Protein AF-A0A2W6E698-F1 (afdb_monomer_lite)

pLDDT: mean 92.66, std 10.35, range [43.97, 98.25]

Radius of gyration: 14.16 Å; chains: 1; bounding box: 29×26×45 Å

Secondary structure (DSSP, 8-state):
-----EEEEEEEEEE--TTSPPEEEEEEEEEETTSTTEEEEEEE-TTSPPEEEEEEHHHHHHHTTS-EEETTEEE---

Foldseek 3Di:
DDPFPKDKDKDWDWQDDPPDDTDIWIKIWMDTPVCNQWIWIFIDDPPDGTDIDIDGPVQAVVLCPAWGDDPPDIHHHD

Sequence (78 aa):
MNSSNTVAAELGLRLVVPEHDGVPLTASLHYRAEDPYAIRMAFHVGMDEPVEWIFARDLLAGGMTEPAGDGDVRVWPA

Structure (mmCIF, N/CA/C/O backbone):
data_AF-A0A2W6E698-F1
#
_entry.id   AF-A0A2W6E698-F1
#
loop_
_atom_site.group_PDB
_atom_site.id
_atom_site.type_symbol
_atom_site.label_atom_id
_atom_site.label_alt_id
_atom_site.label_comp_id
_atom_site.label_asym_id
_atom_site.label_entity_id
_atom_site.label_seq_id
_atom_site.pdbx_PDB_ins_code
_atom_site.Cartn_x
_atom_site.Cartn_y
_atom_site.Cartn_z
_atom_site.occupancy
_atom_site.B_iso_or_equiv
_atom_site.auth_seq_id
_atom_site.auth_comp_id
_atom_site.auth_asym_id
_atom_site.auth_atom_id
_atom_site.pdbx_PDB_model_num
ATOM 1 N N . MET A 1 1 ? -8.073 12.355 26.967 1.00 43.97 1 MET A N 1
ATOM 2 C CA . MET A 1 1 ? -6.783 11.667 26.754 1.00 43.97 1 MET A CA 1
ATOM 3 C C . MET A 1 1 ? -6.872 11.006 25.392 1.00 43.97 1 MET A C 1
ATOM 5 O O . MET A 1 1 ? -7.478 9.951 25.287 1.00 43.97 1 MET A O 1
ATOM 9 N N . ASN A 1 2 ? -6.407 11.685 24.342 1.00 49.34 2 ASN A N 1
ATOM 10 C CA . ASN A 1 2 ? -6.459 11.152 22.982 1.00 49.34 2 ASN A CA 1
ATOM 11 C C . ASN A 1 2 ? -5.342 10.120 22.850 1.00 49.34 2 ASN A C 1
ATOM 13 O O . ASN A 1 2 ? -4.179 10.477 22.693 1.00 49.34 2 ASN A O 1
ATOM 17 N N . SER A 1 3 ? -5.681 8.845 22.988 1.00 56.56 3 SER A N 1
ATOM 18 C CA . SER A 1 3 ? -4.770 7.762 22.644 1.00 56.56 3 SER A CA 1
ATOM 19 C C . SER A 1 3 ? -4.630 7.761 21.122 1.00 56.56 3 SER A C 1
ATOM 21 O O . SER A 1 3 ? -5.538 7.299 20.433 1.00 56.56 3 SER A O 1
ATOM 23 N N . SER A 1 4 ? -3.542 8.319 20.582 1.00 68.62 4 SER A N 1
ATOM 24 C CA . SER A 1 4 ? -3.225 8.239 19.152 1.00 68.62 4 SER A CA 1
ATOM 25 C C . SER A 1 4 ? -2.881 6.790 18.798 1.00 68.62 4 SER A C 1
ATOM 27 O O . SER A 1 4 ? -1.722 6.382 18.751 1.00 68.62 4 SER A O 1
ATOM 29 N N . ASN A 1 5 ? -3.913 5.967 18.609 1.00 89.19 5 ASN A N 1
ATOM 30 C CA . ASN A 1 5 ? -3.740 4.560 18.287 1.00 89.19 5 ASN A CA 1
ATOM 31 C C . ASN A 1 5 ? -3.184 4.448 16.864 1.00 89.19 5 ASN A C 1
ATOM 33 O O . ASN A 1 5 ? -3.912 4.571 15.876 1.00 89.19 5 ASN A O 1
ATOM 37 N N . THR A 1 6 ? -1.867 4.295 16.796 1.00 94.25 6 THR A N 1
ATOM 38 C CA . THR A 1 6 ? -1.085 4.233 15.568 1.00 94.25 6 THR A CA 1
ATOM 39 C C . THR A 1 6 ? -0.490 2.844 15.466 1.00 94.25 6 THR A C 1
ATOM 41 O O . THR A 1 6 ? 0.050 2.325 16.443 1.00 94.25 6 THR A O 1
ATOM 44 N N . VAL A 1 7 ? -0.573 2.254 14.281 1.00 97.06 7 VAL A N 1
ATOM 45 C CA . VAL A 1 7 ? 0.129 1.015 13.948 1.00 97.06 7 VAL A CA 1
ATOM 46 C C . VAL A 1 7 ? 1.134 1.352 12.860 1.00 97.06 7 VAL A C 1
ATOM 48 O O . VAL A 1 7 ? 0.774 1.993 11.873 1.00 97.06 7 VAL A O 1
ATOM 51 N N . ALA A 1 8 ? 2.384 0.945 13.054 1.00 96.88 8 ALA A N 1
ATOM 52 C CA . ALA A 1 8 ? 3.447 1.132 12.081 1.00 96.88 8 ALA A CA 1
ATOM 53 C C . ALA A 1 8 ? 4.190 -0.184 11.846 1.00 96.88 8 ALA A C 1
ATOM 55 O O . ALA A 1 8 ? 4.314 -0.999 12.763 1.00 96.88 8 ALA A O 1
ATOM 56 N N . ALA A 1 9 ? 4.669 -0.386 10.623 1.00 97.31 9 ALA A N 1
ATOM 57 C CA . ALA A 1 9 ? 5.469 -1.545 10.254 1.00 97.31 9 ALA A CA 1
ATOM 58 C C . ALA A 1 9 ? 6.471 -1.181 9.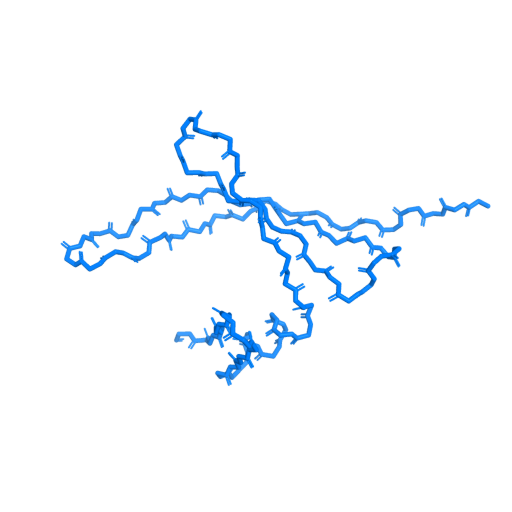156 1.00 97.31 9 ALA A C 1
ATOM 60 O O . ALA A 1 9 ? 6.140 -0.437 8.238 1.00 97.31 9 ALA A O 1
ATOM 61 N N . GLU A 1 10 ? 7.664 -1.762 9.228 1.00 97.81 10 GLU A N 1
ATOM 62 C CA . GLU A 1 10 ? 8.638 -1.743 8.136 1.00 97.81 10 GLU A CA 1
ATOM 63 C C . GLU A 1 10 ? 8.500 -3.032 7.324 1.00 97.81 10 GLU A C 1
ATOM 65 O O . GLU A 1 10 ? 8.473 -4.133 7.882 1.00 97.81 10 GLU A O 1
ATOM 70 N N . LEU A 1 11 ? 8.396 -2.897 6.006 1.00 97.31 11 LEU A N 1
ATOM 71 C CA . LEU A 1 11 ? 8.137 -3.988 5.075 1.00 97.31 11 LEU A CA 1
ATOM 72 C C . LEU A 1 11 ? 9.290 -4.115 4.082 1.00 97.31 11 LEU A C 1
ATOM 74 O O . LEU A 1 11 ? 9.686 -3.139 3.447 1.00 97.31 11 LEU A O 1
ATOM 78 N N . GLY A 1 12 ? 9.788 -5.338 3.901 1.00 96.38 12 GLY A N 1
ATOM 79 C CA . GLY A 1 12 ? 10.637 -5.678 2.762 1.00 96.38 12 GLY A CA 1
ATOM 80 C C . GLY A 1 12 ? 9.770 -5.999 1.550 1.00 96.38 12 GLY A C 1
ATOM 81 O O . GLY A 1 12 ? 8.969 -6.932 1.598 1.00 96.38 12 GLY A O 1
ATOM 82 N N . LEU A 1 13 ? 9.931 -5.243 0.468 1.00 95.88 13 LEU A N 1
ATOM 83 C CA . LEU A 1 13 ? 9.189 -5.406 -0.780 1.00 95.88 13 LEU A CA 1
ATOM 84 C C . LEU A 1 13 ? 10.144 -5.629 -1.955 1.00 95.88 13 LEU A C 1
ATOM 86 O O . LEU A 1 13 ? 11.360 -5.448 -1.855 1.00 95.88 13 LEU A O 1
ATOM 90 N N . ARG A 1 14 ? 9.575 -6.016 -3.098 1.00 94.12 14 ARG A N 1
ATOM 91 C CA . ARG A 1 14 ? 10.298 -6.157 -4.361 1.00 94.12 14 ARG A CA 1
ATOM 92 C C . ARG A 1 14 ? 9.572 -5.388 -5.459 1.00 94.12 14 ARG A C 1
ATOM 94 O O . ARG A 1 14 ? 8.418 -5.688 -5.751 1.00 94.12 14 ARG A O 1
ATOM 101 N N . LEU A 1 15 ? 10.259 -4.441 -6.091 1.00 93.69 15 LEU A N 1
ATOM 102 C CA . LEU A 1 15 ? 9.790 -3.801 -7.315 1.00 93.69 15 LEU A CA 1
ATOM 103 C C . LEU A 1 15 ? 10.040 -4.744 -8.492 1.00 93.69 15 LEU A C 1
ATOM 105 O O . LEU A 1 15 ? 11.186 -5.042 -8.833 1.00 93.69 15 LEU A O 1
ATOM 109 N N . VAL A 1 16 ? 8.961 -5.234 -9.095 1.00 93.12 16 VAL A N 1
ATOM 110 C CA . VAL A 1 16 ? 9.023 -6.109 -10.268 1.00 93.12 16 VAL A CA 1
ATOM 111 C C . VAL A 1 16 ? 9.107 -5.241 -11.519 1.00 93.12 16 VAL A C 1
ATOM 113 O O . VAL A 1 16 ? 8.192 -4.473 -11.808 1.00 93.12 16 VAL A O 1
ATOM 116 N N . VAL A 1 17 ? 10.209 -5.369 -12.254 1.00 90.69 17 VAL A N 1
ATOM 117 C CA . VAL A 1 17 ? 10.464 -4.656 -13.512 1.00 90.69 17 VAL A CA 1
ATOM 118 C C . VAL A 1 17 ? 10.577 -5.699 -14.628 1.00 90.69 17 VAL A C 1
ATOM 120 O O . VAL A 1 17 ? 11.179 -6.748 -14.392 1.00 90.69 17 VAL A O 1
ATOM 123 N N . PRO A 1 18 ? 10.004 -5.468 -15.825 1.00 92.38 18 PRO A N 1
ATOM 124 C CA . PRO A 1 18 ? 10.168 -6.385 -16.949 1.00 92.38 18 PRO A CA 1
ATOM 125 C C . PRO A 1 18 ? 11.644 -6.689 -17.225 1.00 92.38 18 PRO A C 1
ATOM 127 O O . PRO A 1 18 ? 12.476 -5.790 -17.156 1.00 92.38 18 PRO A O 1
ATOM 130 N N . GLU A 1 19 ? 11.950 -7.950 -17.540 1.00 87.94 19 GLU A N 1
ATOM 131 C CA . GLU A 1 19 ? 13.289 -8.423 -17.946 1.00 87.94 19 GLU A CA 1
ATOM 132 C C . GLU A 1 19 ? 14.413 -8.263 -16.899 1.00 87.94 19 GLU A C 1
ATOM 134 O O . GLU A 1 19 ? 15.571 -8.562 -17.192 1.00 87.94 19 GLU A O 1
ATOM 139 N N . HIS A 1 20 ? 14.088 -7.875 -15.661 1.00 84.31 20 HIS A N 1
ATOM 140 C CA . HIS A 1 20 ? 15.043 -7.751 -14.561 1.00 84.31 20 HIS A CA 1
ATOM 141 C C . HIS A 1 20 ? 14.629 -8.589 -13.348 1.00 84.31 20 HIS A C 1
ATOM 143 O O . HIS A 1 20 ? 13.446 -8.718 -13.026 1.00 84.31 20 HIS A O 1
ATOM 149 N N . ASP A 1 21 ? 15.623 -9.106 -12.621 1.00 86.56 21 ASP A N 1
ATOM 150 C CA . ASP A 1 21 ? 15.396 -9.623 -11.274 1.00 86.56 21 ASP A CA 1
ATOM 151 C C . ASP A 1 21 ? 14.863 -8.484 -10.398 1.00 86.56 21 ASP A C 1
ATOM 153 O O . ASP A 1 21 ? 15.413 -7.381 -10.389 1.00 86.56 21 ASP A O 1
ATOM 157 N N . GLY A 1 22 ? 13.762 -8.723 -9.681 1.00 89.44 22 GLY A N 1
ATOM 158 C CA . GLY A 1 22 ? 13.077 -7.626 -9.000 1.00 89.44 22 GLY A CA 1
ATOM 159 C C . GLY A 1 22 ? 13.960 -6.937 -7.953 1.00 89.44 22 GLY A C 1
ATOM 160 O O . GLY A 1 22 ? 14.707 -7.594 -7.223 1.00 89.44 22 GLY A O 1
ATOM 161 N N . VAL A 1 23 ? 13.840 -5.618 -7.855 1.00 91.12 23 VAL A N 1
ATOM 162 C CA . VAL A 1 23 ? 14.703 -4.763 -7.032 1.00 91.12 23 VAL A CA 1
ATOM 163 C C . VAL A 1 23 ? 14.178 -4.733 -5.592 1.00 91.12 23 VAL A C 1
ATOM 165 O O . VAL A 1 23 ? 13.012 -4.381 -5.396 1.00 91.12 23 VAL A O 1
ATOM 168 N N . PRO A 1 24 ? 14.975 -5.112 -4.574 1.00 93.19 24 PRO A N 1
ATOM 169 C CA . PRO A 1 24 ? 14.538 -5.028 -3.184 1.00 93.19 24 PRO A CA 1
ATOM 170 C C . PRO A 1 24 ? 14.392 -3.565 -2.754 1.00 93.19 24 PRO A C 1
ATOM 172 O O . PRO A 1 24 ? 15.246 -2.736 -3.064 1.00 93.19 24 PRO A O 1
ATOM 175 N N . LEU A 1 25 ? 13.329 -3.261 -2.014 1.00 93.75 25 LEU A N 1
ATOM 176 C CA . LEU A 1 25 ? 13.108 -1.953 -1.401 1.00 93.75 25 LEU A CA 1
ATOM 177 C C . LEU A 1 25 ? 12.454 -2.098 -0.028 1.00 93.75 25 LEU A C 1
ATOM 179 O O . LEU A 1 25 ? 11.818 -3.113 0.264 1.00 93.75 25 LEU A O 1
ATOM 183 N N . THR A 1 26 ? 12.593 -1.065 0.797 1.00 96.25 26 THR A N 1
ATOM 184 C CA . THR A 1 26 ? 11.920 -0.978 2.097 1.00 96.25 26 THR A CA 1
ATOM 185 C C . THR A 1 26 ? 10.730 -0.038 1.991 1.00 96.25 26 THR A C 1
ATOM 187 O O . THR A 1 26 ? 10.822 1.020 1.365 1.00 96.25 26 THR A O 1
ATOM 190 N N . ALA A 1 27 ? 9.620 -0.389 2.628 1.00 97.25 27 ALA A N 1
ATOM 191 C CA . ALA A 1 27 ? 8.480 0.501 2.770 1.00 97.25 27 ALA A CA 1
ATOM 192 C C . ALA A 1 27 ? 8.062 0.652 4.229 1.00 97.25 27 ALA A C 1
ATOM 194 O O . ALA A 1 27 ? 7.990 -0.336 4.957 1.00 97.25 27 ALA A O 1
ATOM 195 N N . SER A 1 28 ? 7.724 1.878 4.622 1.00 97.62 28 SER A N 1
ATOM 196 C CA . SER A 1 28 ? 7.179 2.163 5.945 1.00 97.62 28 SER A CA 1
ATOM 197 C C . SER A 1 28 ? 5.665 2.327 5.852 1.00 97.62 28 SER A C 1
ATOM 199 O O . SER A 1 28 ? 5.146 3.197 5.152 1.00 97.62 28 SER A O 1
ATOM 201 N N . LEU A 1 29 ? 4.933 1.455 6.538 1.00 98.06 29 LEU A N 1
ATOM 202 C CA . LEU A 1 29 ? 3.478 1.462 6.614 1.00 98.06 29 LEU A CA 1
ATOM 203 C C . LEU A 1 29 ? 3.038 2.167 7.891 1.00 98.06 29 LEU A C 1
ATOM 205 O O . LEU A 1 29 ? 3.532 1.852 8.971 1.00 98.06 29 LEU A O 1
ATOM 209 N N . HIS A 1 30 ? 2.054 3.057 7.777 1.00 97.88 30 HIS A N 1
ATOM 210 C CA . HIS A 1 30 ? 1.456 3.765 8.899 1.00 97.88 30 HIS A CA 1
ATOM 211 C C . HIS A 1 30 ? -0.071 3.781 8.802 1.00 97.88 30 HIS A C 1
ATOM 213 O O . HIS A 1 30 ? -0.653 4.242 7.820 1.00 97.88 30 HIS A O 1
ATOM 219 N N . TYR A 1 31 ? -0.720 3.342 9.874 1.00 97.75 31 TYR A N 1
ATOM 220 C CA . TYR A 1 31 ? -2.151 3.482 10.115 1.00 97.75 31 TYR A CA 1
ATOM 221 C C . TYR A 1 31 ? -2.371 4.371 11.337 1.00 97.75 31 TYR A C 1
ATOM 223 O O . TYR A 1 31 ? -1.711 4.187 12.363 1.00 97.75 31 TYR A O 1
ATOM 231 N N . ARG A 1 32 ? -3.325 5.301 11.258 1.00 96.50 32 ARG A N 1
ATOM 232 C CA . ARG A 1 32 ? -3.735 6.155 12.380 1.00 96.50 32 ARG A CA 1
ATOM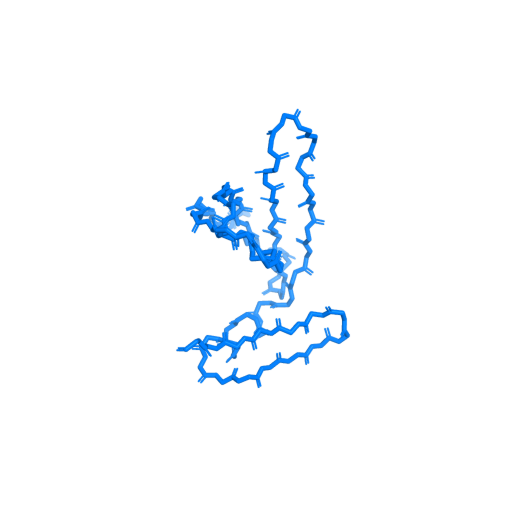 233 C C . ARG A 1 32 ? -5.240 6.050 12.565 1.00 96.50 32 ARG A C 1
ATOM 235 O O . ARG A 1 32 ? -5.984 6.231 11.614 1.00 96.50 32 ARG A O 1
ATOM 242 N N . ALA A 1 33 ? -5.698 5.846 13.798 1.00 96.31 33 ALA A N 1
ATOM 243 C CA . ALA A 1 33 ? -7.134 5.784 14.092 1.00 96.31 33 ALA A CA 1
ATOM 244 C C . ALA A 1 33 ? -7.905 7.087 13.778 1.00 96.31 33 ALA A C 1
ATOM 246 O O . ALA A 1 33 ? -9.127 7.055 13.676 1.00 96.31 33 ALA A O 1
ATOM 247 N N . GLU A 1 34 ? -7.202 8.214 13.624 1.00 95.88 34 GLU A N 1
ATOM 248 C CA . GLU A 1 34 ? -7.759 9.509 13.200 1.00 95.88 34 GLU A CA 1
ATOM 249 C C . GLU A 1 34 ? -8.125 9.543 11.706 1.00 95.88 34 GLU A C 1
ATOM 251 O O . GLU A 1 34 ? -8.991 10.319 11.314 1.00 95.88 34 GLU A O 1
ATOM 256 N N . ASP A 1 35 ? -7.509 8.676 10.897 1.00 96.81 35 ASP A N 1
ATOM 257 C CA . ASP A 1 35 ? -7.844 8.442 9.490 1.00 96.81 35 ASP A CA 1
ATOM 258 C C . ASP A 1 35 ? -8.062 6.932 9.266 1.00 96.81 35 ASP A C 1
ATOM 260 O O . ASP A 1 35 ? -7.213 6.225 8.715 1.00 96.81 35 ASP A O 1
ATOM 264 N N . PRO A 1 36 ? -9.177 6.386 9.784 1.00 96.69 36 PRO A N 1
ATOM 265 C CA . PRO A 1 36 ? -9.339 4.948 9.997 1.00 96.69 36 PRO A CA 1
ATOM 266 C C . PRO A 1 36 ? -9.513 4.134 8.707 1.00 96.69 36 PRO A C 1
ATOM 268 O O . PRO A 1 36 ? -9.497 2.902 8.762 1.00 96.69 36 PRO A O 1
ATOM 271 N N . TYR A 1 37 ? -9.701 4.796 7.565 1.00 97.38 37 TYR A N 1
ATOM 272 C CA . TYR A 1 37 ? -9.864 4.149 6.263 1.00 97.38 37 TYR A CA 1
ATOM 273 C C . TYR A 1 37 ? -8.583 4.164 5.433 1.00 97.38 37 TYR A C 1
ATOM 275 O O . TYR A 1 37 ? -8.511 3.453 4.433 1.00 97.38 37 TYR A O 1
ATOM 283 N N . ALA A 1 38 ? -7.573 4.929 5.845 1.00 98.00 38 ALA A N 1
ATOM 284 C CA . ALA A 1 38 ? -6.343 5.100 5.101 1.00 98.00 38 ALA A CA 1
ATOM 285 C C . ALA A 1 38 ? -5.187 4.297 5.704 1.00 98.00 38 ALA A C 1
ATOM 287 O O . ALA A 1 38 ? -4.995 4.215 6.920 1.00 98.00 38 ALA A O 1
ATOM 288 N N . ILE A 1 39 ? -4.359 3.753 4.822 1.00 98.12 39 ILE A N 1
ATOM 289 C CA . ILE A 1 39 ? -3.011 3.295 5.130 1.00 98.12 39 ILE A CA 1
ATOM 290 C C . ILE A 1 39 ? -2.051 4.153 4.319 1.00 98.12 39 ILE A C 1
ATOM 292 O O . ILE A 1 39 ? -2.136 4.197 3.093 1.00 98.12 39 ILE A O 1
ATOM 296 N N . ARG A 1 40 ? -1.125 4.824 5.002 1.00 98.25 40 ARG A N 1
ATOM 297 C CA . ARG A 1 40 ? -0.036 5.563 4.358 1.00 98.25 40 ARG A CA 1
ATOM 298 C C . ARG A 1 40 ? 1.155 4.631 4.213 1.00 98.25 40 ARG A C 1
ATOM 300 O O . ARG A 1 40 ? 1.522 3.961 5.178 1.00 98.25 40 ARG A O 1
ATOM 307 N N . MET A 1 41 ? 1.751 4.582 3.032 1.00 97.88 41 MET A N 1
ATOM 308 C CA . MET A 1 41 ? 2.949 3.793 2.772 1.00 97.88 41 MET A CA 1
ATOM 309 C C . MET A 1 41 ? 3.990 4.667 2.086 1.00 97.88 41 MET A C 1
ATOM 311 O O . MET A 1 41 ? 3.697 5.272 1.056 1.00 97.88 41 MET A O 1
ATOM 315 N N . ALA A 1 42 ? 5.193 4.725 2.648 1.00 97.31 42 ALA A N 1
ATOM 316 C CA . ALA A 1 42 ? 6.321 5.409 2.033 1.00 97.31 42 ALA A CA 1
ATOM 317 C C . ALA A 1 42 ? 7.282 4.369 1.451 1.00 97.31 42 ALA A C 1
ATOM 319 O O . ALA A 1 42 ? 7.805 3.533 2.188 1.00 97.31 42 ALA A O 1
ATOM 320 N N . PHE A 1 43 ? 7.503 4.398 0.138 1.00 96.06 43 PHE A N 1
ATOM 321 C CA . PHE A 1 43 ? 8.428 3.502 -0.555 1.00 96.06 43 PHE A CA 1
ATOM 322 C C . PHE A 1 43 ? 9.810 4.155 -0.662 1.00 96.06 43 PHE A C 1
ATOM 324 O O . PHE A 1 43 ? 9.941 5.237 -1.234 1.00 96.06 43 PHE A O 1
ATOM 331 N N . HIS A 1 44 ? 10.845 3.487 -0.152 1.00 94.38 44 HIS A N 1
ATOM 332 C CA . HIS A 1 44 ? 12.222 3.984 -0.161 1.00 94.38 44 HIS A CA 1
ATOM 333 C C . HIS A 1 44 ? 12.991 3.341 -1.316 1.00 94.38 44 HIS A C 1
ATOM 335 O O . HIS A 1 44 ? 13.441 2.196 -1.220 1.00 94.38 44 HIS A O 1
ATOM 341 N N . VAL A 1 45 ? 13.120 4.069 -2.424 1.00 85.75 45 VAL A N 1
ATOM 342 C CA . VAL A 1 45 ? 13.818 3.603 -3.627 1.00 85.75 45 VAL A CA 1
ATOM 343 C C . VAL A 1 45 ? 15.138 4.362 -3.745 1.00 85.75 45 VAL A C 1
ATOM 345 O O . VAL A 1 45 ? 15.186 5.475 -4.252 1.00 85.75 45 VAL A O 1
ATOM 348 N N . GLY A 1 46 ? 16.226 3.766 -3.255 1.00 82.06 46 GLY A N 1
ATOM 349 C CA . GLY A 1 46 ? 17.550 4.395 -3.293 1.00 82.06 46 GLY A CA 1
ATOM 350 C C . GLY A 1 46 ? 17.719 5.527 -2.270 1.00 82.06 46 GLY A C 1
ATOM 351 O O . GLY A 1 46 ? 17.341 5.368 -1.113 1.00 82.06 46 GLY A O 1
ATOM 352 N N . MET A 1 47 ? 18.355 6.628 -2.688 1.00 70.25 47 MET A N 1
ATOM 353 C CA . MET A 1 47 ? 18.722 7.770 -1.827 1.00 70.25 47 MET A CA 1
ATOM 354 C C . MET A 1 47 ? 17.802 8.992 -1.998 1.00 70.25 47 MET A C 1
ATOM 356 O O . MET A 1 47 ? 18.103 10.056 -1.459 1.00 70.25 47 MET A O 1
ATOM 360 N N . ASP A 1 48 ? 16.718 8.850 -2.759 1.00 78.56 48 ASP A N 1
ATOM 361 C CA . ASP A 1 48 ? 15.745 9.916 -2.992 1.00 78.56 48 ASP A CA 1
ATOM 362 C C . ASP A 1 48 ? 14.725 10.014 -1.843 1.00 78.56 48 ASP A C 1
ATOM 364 O O . ASP A 1 48 ? 14.602 9.111 -1.010 1.00 78.56 48 ASP A O 1
ATOM 368 N N . GLU A 1 49 ? 13.980 11.124 -1.805 1.00 88.25 49 GLU A N 1
ATOM 369 C CA . GLU A 1 49 ? 12.844 11.291 -0.891 1.00 88.25 49 GLU A CA 1
ATOM 370 C C . GLU A 1 49 ? 11.831 10.145 -1.100 1.00 88.25 49 GLU A C 1
ATOM 372 O O . GLU A 1 49 ? 11.549 9.791 -2.252 1.00 88.25 49 GLU A O 1
ATOM 377 N N . PRO A 1 50 ? 11.266 9.555 -0.028 1.00 92.69 50 PRO A N 1
ATOM 378 C CA . PRO A 1 50 ? 10.333 8.446 -0.164 1.00 92.69 50 PRO A CA 1
ATOM 379 C C . PRO A 1 50 ? 9.118 8.820 -1.013 1.00 92.69 50 PRO A C 1
ATOM 381 O O . PRO A 1 50 ? 8.534 9.895 -0.867 1.00 92.69 50 PRO A O 1
ATOM 384 N N . VAL A 1 51 ? 8.681 7.893 -1.863 1.00 94.38 51 VAL A N 1
ATOM 385 C CA . VAL A 1 51 ? 7.433 8.065 -2.611 1.00 94.38 51 VAL A CA 1
ATOM 386 C C . VAL A 1 51 ? 6.280 7.667 -1.702 1.00 94.38 51 VAL A C 1
ATOM 388 O O . VAL A 1 51 ? 6.156 6.499 -1.331 1.00 94.38 51 VAL A O 1
ATOM 391 N N . GLU A 1 52 ? 5.435 8.626 -1.336 1.00 95.75 52 GLU A N 1
ATOM 392 C CA . GLU A 1 52 ? 4.310 8.387 -0.435 1.00 95.75 52 GLU A CA 1
ATOM 393 C C . GLU A 1 52 ? 3.013 8.087 -1.195 1.00 95.75 52 GLU A C 1
ATOM 395 O O . GLU A 1 52 ? 2.604 8.831 -2.086 1.00 95.75 52 GLU A O 1
ATOM 400 N N . TRP A 1 53 ? 2.348 7.000 -0.803 1.00 97.44 53 TRP A N 1
ATOM 401 C CA . TRP A 1 53 ? 1.025 6.610 -1.282 1.00 97.44 53 TRP A CA 1
ATOM 402 C C . TRP A 1 53 ? 0.047 6.469 -0.125 1.00 97.44 53 TRP A C 1
ATOM 404 O O . TRP A 1 53 ? 0.413 6.094 0.992 1.00 97.44 53 TRP A O 1
ATOM 414 N N . ILE A 1 54 ? -1.224 6.724 -0.421 1.00 97.81 54 ILE A N 1
ATOM 415 C CA . ILE A 1 54 ? -2.334 6.478 0.492 1.00 97.81 54 ILE A CA 1
ATOM 416 C C . ILE A 1 54 ? -3.232 5.426 -0.146 1.00 97.81 54 ILE A C 1
ATOM 418 O O . ILE A 1 54 ? -3.701 5.597 -1.268 1.00 97.81 54 ILE A O 1
ATOM 422 N N . PHE A 1 55 ? -3.473 4.346 0.585 1.00 98.06 55 PHE A N 1
ATOM 423 C CA . PHE A 1 55 ? -4.327 3.242 0.174 1.00 98.06 55 PHE A CA 1
ATOM 424 C C . PHE A 1 55 ? -5.569 3.180 1.051 1.00 98.06 55 PHE A C 1
ATOM 426 O O . PHE A 1 55 ? -5.490 3.422 2.25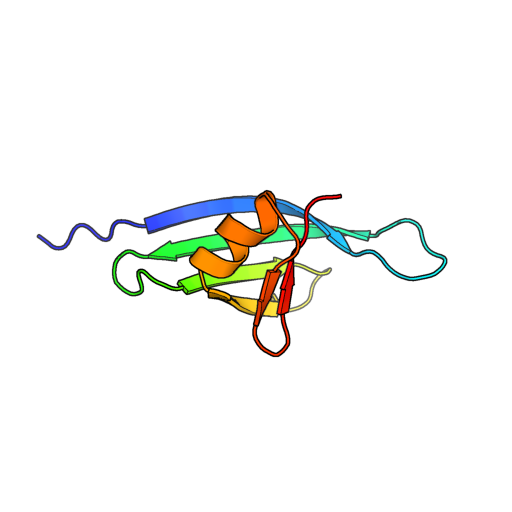7 1.00 98.06 55 PHE A O 1
ATOM 433 N N . ALA A 1 56 ? -6.697 2.761 0.478 1.00 98.19 56 ALA A N 1
ATOM 434 C CA . ALA A 1 56 ? -7.811 2.301 1.291 1.00 98.19 56 ALA A CA 1
ATOM 435 C C . ALA A 1 56 ? -7.389 1.030 2.047 1.00 98.19 56 ALA A C 1
ATOM 437 O O . ALA A 1 56 ? -6.910 0.063 1.448 1.00 98.19 56 ALA A O 1
ATOM 438 N N . ARG A 1 57 ? -7.583 1.013 3.369 1.00 98.00 57 ARG A N 1
ATOM 439 C CA . ARG A 1 57 ? -7.288 -0.147 4.224 1.00 98.00 57 ARG A CA 1
ATOM 440 C C . ARG A 1 57 ? -7.986 -1.405 3.711 1.00 98.00 57 ARG A C 1
ATOM 442 O O . ARG A 1 57 ? -7.398 -2.482 3.677 1.00 98.00 57 ARG A O 1
ATOM 449 N N . ASP A 1 58 ? -9.230 -1.238 3.293 1.00 97.88 58 ASP A N 1
ATOM 450 C CA . ASP A 1 58 ? -10.119 -2.323 2.903 1.00 97.88 58 ASP A CA 1
ATOM 451 C C . ASP A 1 58 ? -9.712 -2.904 1.536 1.00 97.88 58 ASP A C 1
ATOM 453 O O . ASP A 1 58 ? -9.813 -4.112 1.328 1.00 97.88 58 ASP A O 1
ATOM 457 N N . LEU A 1 59 ? -9.150 -2.071 0.645 1.00 98.19 59 LEU A N 1
ATOM 458 C CA . LEU A 1 59 ? -8.566 -2.511 -0.626 1.00 98.19 59 LEU A CA 1
ATOM 459 C C . LEU A 1 59 ? -7.358 -3.425 -0.395 1.00 98.19 59 LEU A C 1
ATOM 461 O O . LEU A 1 59 ? -7.258 -4.479 -1.021 1.00 98.19 59 LEU A O 1
ATOM 465 N N . LEU A 1 60 ? -6.458 -3.050 0.522 1.00 97.38 60 LEU A N 1
ATOM 466 C CA . LEU A 1 60 ? -5.315 -3.893 0.877 1.00 97.38 60 LEU A CA 1
ATOM 467 C C . LEU A 1 60 ? -5.775 -5.203 1.525 1.00 97.38 60 LEU A C 1
ATOM 469 O O . LEU A 1 60 ? -5.279 -6.262 1.158 1.00 97.38 60 LEU A O 1
ATOM 473 N N . ALA A 1 61 ? -6.747 -5.145 2.441 1.00 97.50 61 ALA A N 1
ATOM 474 C CA . ALA A 1 61 ? -7.270 -6.331 3.112 1.00 97.50 61 ALA A CA 1
ATOM 475 C C . ALA A 1 61 ? -7.935 -7.320 2.136 1.00 97.50 61 ALA A C 1
ATOM 477 O O . ALA A 1 61 ? -7.630 -8.509 2.185 1.00 97.50 61 ALA A O 1
ATOM 478 N N . GLY A 1 62 ? -8.799 -6.846 1.231 1.00 97.69 62 GLY A N 1
ATOM 479 C CA . GLY A 1 62 ? -9.427 -7.696 0.209 1.00 97.69 62 GLY A CA 1
ATOM 480 C C . GLY A 1 62 ? -8.414 -8.249 -0.800 1.00 97.69 62 GLY A C 1
ATOM 481 O O . GLY A 1 62 ? -8.440 -9.434 -1.131 1.00 97.69 62 GLY A O 1
ATOM 482 N N . GLY A 1 63 ? -7.449 -7.414 -1.199 1.00 97.88 63 GLY A N 1
ATOM 483 C CA . GLY A 1 63 ? -6.363 -7.771 -2.112 1.00 97.88 63 GLY A CA 1
ATOM 484 C C . GLY A 1 63 ? -5.416 -8.864 -1.606 1.00 97.88 63 GLY A C 1
ATOM 485 O O . GLY A 1 63 ? -4.677 -9.445 -2.398 1.00 97.88 63 GLY A O 1
ATOM 486 N N . MET A 1 64 ? -5.428 -9.167 -0.303 1.00 97.00 64 MET A N 1
ATOM 487 C CA . MET A 1 64 ? -4.681 -10.293 0.267 1.00 97.00 64 MET A CA 1
ATOM 488 C C . MET A 1 64 ? -5.353 -11.649 0.014 1.00 97.00 64 MET A C 1
ATOM 490 O O . MET A 1 64 ? -4.693 -12.678 0.145 1.00 97.00 64 MET A O 1
ATOM 494 N N . THR A 1 65 ? -6.649 -11.670 -0.310 1.00 97.50 65 THR A N 1
ATOM 495 C CA . THR A 1 65 ? -7.435 -12.905 -0.476 1.00 97.50 65 THR A CA 1
ATOM 496 C C . THR A 1 65 ? -7.887 -13.146 -1.907 1.00 97.50 65 THR A C 1
ATOM 498 O O . THR A 1 65 ? -7.953 -14.295 -2.337 1.00 97.50 65 THR A O 1
ATOM 501 N N . GLU A 1 66 ? -8.187 -12.085 -2.652 1.00 97.38 66 GLU A N 1
ATOM 502 C CA . GLU A 1 66 ? -8.643 -12.155 -4.040 1.00 97.38 66 GLU A CA 1
ATOM 503 C C . GLU A 1 66 ? -8.206 -10.905 -4.820 1.00 97.38 66 GLU A C 1
ATOM 505 O O . GLU A 1 66 ? -7.864 -9.894 -4.2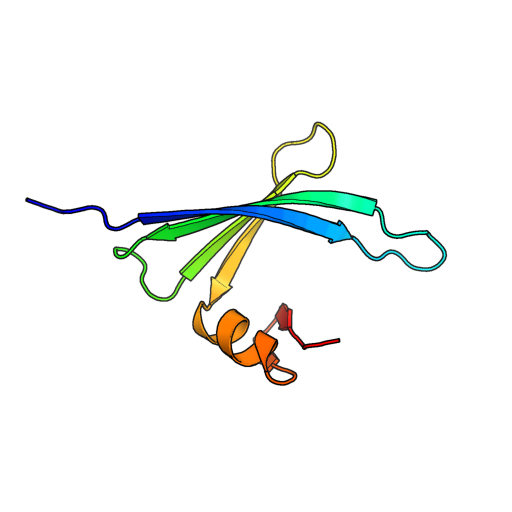06 1.00 97.38 66 GLU A O 1
ATOM 510 N N . PRO A 1 67 ? -8.183 -10.937 -6.165 1.00 98.19 67 PRO A N 1
ATOM 511 C CA . PRO A 1 67 ? -7.901 -9.742 -6.951 1.00 98.19 67 PRO A CA 1
ATOM 512 C C . PRO A 1 67 ? -8.911 -8.617 -6.672 1.00 98.19 67 PRO A C 1
ATOM 514 O O . PRO A 1 67 ? -10.112 -8.789 -6.870 1.00 98.19 67 PRO A O 1
ATOM 517 N N . ALA A 1 68 ?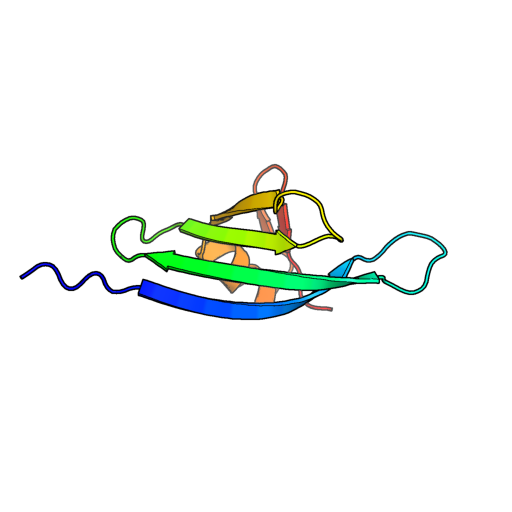 -8.411 -7.448 -6.278 1.00 98.19 68 ALA A N 1
ATOM 518 C CA . ALA A 1 68 ? -9.187 -6.248 -5.979 1.00 98.19 68 ALA A CA 1
ATOM 519 C C . ALA A 1 68 ? -8.537 -5.000 -6.602 1.00 98.19 68 ALA A C 1
ATOM 521 O O . ALA A 1 68 ? -7.339 -4.978 -6.901 1.00 98.19 68 ALA A O 1
ATOM 522 N N . GLY A 1 69 ? -9.315 -3.938 -6.809 1.00 97.19 69 GLY A N 1
ATOM 523 C CA . GLY A 1 69 ? -8.800 -2.687 -7.360 1.00 97.19 69 GLY A CA 1
ATOM 524 C C . GLY A 1 69 ? -9.743 -1.509 -7.165 1.00 97.19 69 GLY A C 1
ATOM 525 O O . GLY A 1 69 ? -10.959 -1.685 -7.137 1.00 97.19 69 GLY A O 1
ATOM 526 N N . ASP A 1 70 ? -9.159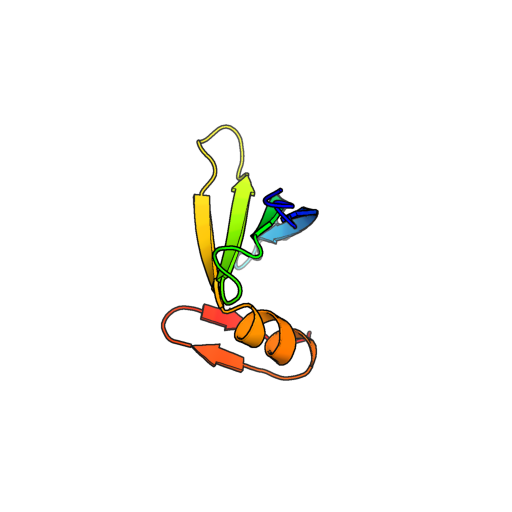 -0.321 -7.056 1.00 95.88 70 ASP A N 1
ATOM 527 C CA . ASP A 1 70 ? -9.863 0.959 -7.037 1.00 95.88 70 ASP A CA 1
ATOM 528 C C . ASP A 1 70 ? -8.983 2.026 -7.702 1.00 95.88 70 ASP A C 1
ATOM 530 O O . ASP A 1 70 ? -7.831 2.232 -7.309 1.00 95.88 70 ASP A O 1
ATOM 534 N N . GLY A 1 71 ? -9.510 2.660 -8.752 1.00 95.56 71 GLY A N 1
ATOM 535 C CA . GLY A 1 71 ? -8.786 3.633 -9.569 1.00 95.56 71 GLY A CA 1
ATOM 536 C C . GLY A 1 71 ? -7.424 3.120 -10.056 1.00 95.56 71 GLY A C 1
ATOM 537 O O . GLY A 1 71 ? -7.333 2.139 -10.797 1.00 95.56 71 GLY A O 1
ATOM 538 N N . ASP A 1 72 ? -6.365 3.805 -9.629 1.00 96.75 72 ASP A N 1
ATOM 539 C CA . ASP A 1 72 ? -4.985 3.555 -10.055 1.00 96.75 72 ASP A CA 1
ATOM 540 C C . ASP A 1 72 ? -4.331 2.350 -9.358 1.00 96.75 72 ASP A C 1
ATOM 542 O O . ASP A 1 72 ? -3.234 1.931 -9.737 1.00 96.75 72 ASP A O 1
ATOM 546 N N . VAL A 1 73 ? -4.987 1.768 -8.349 1.00 97.56 73 VAL A N 1
ATOM 547 C CA . VAL A 1 73 ? -4.420 0.699 -7.523 1.00 97.56 73 VAL A CA 1
ATOM 548 C C . VAL A 1 73 ? -5.117 -0.628 -7.797 1.00 97.56 73 VAL A C 1
ATOM 550 O O . VAL A 1 73 ? -6.341 -0.740 -7.764 1.00 97.56 73 VAL A O 1
ATOM 553 N N . ARG A 1 74 ? -4.314 -1.673 -8.012 1.00 98.00 74 ARG A N 1
ATOM 554 C CA . ARG A 1 74 ? -4.746 -3.073 -8.090 1.00 98.00 74 ARG A CA 1
ATOM 555 C C . ARG A 1 74 ? -3.890 -3.917 -7.152 1.00 98.00 74 ARG A C 1
ATOM 557 O O . ARG A 1 74 ? -2.676 -3.738 -7.115 1.00 98.00 74 ARG A O 1
ATOM 564 N N . VAL A 1 75 ? -4.519 -4.827 -6.416 1.00 97.81 75 VAL A N 1
ATOM 565 C CA . VAL A 1 75 ? -3.884 -5.700 -5.419 1.00 97.81 75 VAL A CA 1
ATOM 566 C C . VAL A 1 75 ? -4.418 -7.115 -5.609 1.00 97.81 75 VAL A C 1
ATOM 568 O O . VAL A 1 75 ? -5.617 -7.296 -5.802 1.00 97.81 75 VAL A O 1
ATOM 571 N N . TRP A 1 76 ? -3.548 -8.118 -5.591 1.00 98.19 76 TRP A N 1
ATOM 572 C CA . TRP A 1 76 ? -3.949 -9.517 -5.731 1.00 98.19 76 TRP A CA 1
ATOM 573 C C . TRP A 1 76 ? -2.961 -10.445 -5.012 1.00 98.19 76 TRP A C 1
ATOM 575 O O . TRP A 1 76 ? -1.769 -10.121 -4.940 1.00 98.19 76 TRP A O 1
ATOM 585 N N . PRO A 1 77 ? -3.418 -11.609 -4.515 1.00 96.88 77 PRO A N 1
ATOM 586 C CA . PRO A 1 77 ? -2.520 -12.664 -4.063 1.00 96.88 77 PRO A CA 1
ATOM 587 C C . PRO A 1 77 ? -1.822 -13.321 -5.264 1.00 96.88 77 PRO A C 1
ATOM 589 O O . PRO A 1 77 ? -2.413 -13.436 -6.341 1.00 96.88 77 PRO A O 1
ATOM 592 N N . ALA A 1 78 ? -0.568 -13.739 -5.078 1.00 86.12 78 ALA A N 1
ATOM 593 C CA . ALA A 1 78 ? 0.217 -14.461 -6.084 1.00 86.12 78 ALA A CA 1
ATOM 594 C C . ALA A 1 78 ? -0.012 -15.977 -6.020 1.00 86.12 78 ALA A C 1
ATOM 596 O O . ALA A 1 78 ? -0.156 -16.501 -4.891 1.00 86.12 78 ALA A O 1
#